Protein AF-A0A8S2SAU5-F1 (afdb_monomer)

Nearest PDB structures (foldseek):
  3iln-assembly2_B  TM=9.862E-01  e=1.059E-04  Rhodothermus marinus
  6xqf-assembly1_A  TM=9.283E-01  e=4.428E-03  uncultured bacterium

InterPro domains:
  IPR000757 Beta-glucanase-like, N-terminal domain [PS51762] (1-88)
  IPR008263 Glycoside hydrolase, family 16, active site [PS01034] (59-70)
  IPR013320 Concanavalin A-like lectin/glucanase domain superfamily [SSF49899] (5-84)
  IPR050546 Glycosyl Hydrolase Family 16 [PTHR10963] (8-80)

Sequence (88 aa):
EDYGGQRFTSARLKSKHAWTYGRLQTKAKLPSGRGLWPAIWMLPQAQSYGNAYWPDNGEIDLMEQVGFDPNRIVSSVHTAAFNHMKNS

Radius of gyration: 15.25 Å; Cα contacts (8 Å, |Δi|>4): 114; chains: 1; bounding box: 33×37×35 Å

Foldseek 3Di:
DDDPNDPDDDDDDDDPDDDDDDDDDDDDDDDADAPDKDWDKDADPDPPADDDRPPARKMWTPWIDHNVGRPDTDTDIGHPVDDDVVPD

Organism: NCBI:txid392030

pLDDT: mean 94.19, std 7.88, range [55.03, 98.62]

Mean predicted aligned error: 3.97 Å

Secondary structure (DSSP, 8-state):
--BTTBS--------S---SS-------PPP-STT---EEEE--SS--SSSSSTTTT-EEEEEE--TTSTT--EEEEE-SSSSTTTT-

Solvent-accessible surface area (backbone atoms only — not comparable to full-atom values): 5983 Å² total; per-residue (Å²): 113,81,60,94,86,31,94,67,80,86,86,84,89,77,76,97,71,84,76,87,79,85,86,88,86,85,88,84,84,82,86,86,44,72,85,43,68,62,73,45,68,48,70,57,94,62,72,86,35,83,94,42,58,71,43,43,44,30,37,40,36,74,36,33,37,45,25,85,48,79,89,48,78,45,68,51,68,33,28,66,90,44,51,82,73,70,95,104

Structure (mmCIF, N/CA/C/O backbone):
data_AF-A0A8S2SAU5-F1
#
_entry.id   AF-A0A8S2SAU5-F1
#
loop_
_atom_site.group_PDB
_atom_site.id
_atom_site.type_symbol
_atom_site.label_atom_id
_atom_site.label_alt_id
_atom_site.label_comp_id
_atom_site.label_asym_id
_atom_site.label_entity_id
_atom_site.label_seq_id
_atom_site.pdbx_PDB_ins_code
_atom_site.Cartn_x
_atom_site.Cartn_y
_atom_site.Cartn_z
_atom_site.occupancy
_atom_site.B_iso_or_equiv
_atom_site.auth_seq_id
_atom_site.auth_comp_id
_atom_site.auth_asym_id
_atom_site.auth_atom_id
_atom_site.pdbx_PDB_model_num
ATOM 1 N N . GLU A 1 1 ? -7.969 17.047 16.308 1.00 62.22 1 GLU A N 1
ATOM 2 C CA . GLU A 1 1 ? -6.751 17.879 16.334 1.00 62.22 1 GLU A CA 1
ATOM 3 C C . GLU A 1 1 ? -6.625 18.523 14.963 1.00 62.22 1 GLU A C 1
ATOM 5 O O . GLU A 1 1 ? -6.919 17.837 13.992 1.00 62.22 1 GLU A O 1
ATOM 10 N N . ASP A 1 2 ? -6.308 19.815 14.880 1.00 73.38 2 ASP A N 1
ATOM 11 C CA . ASP A 1 2 ? -6.049 20.488 13.600 1.00 73.38 2 ASP A CA 1
ATOM 12 C C . ASP A 1 2 ? -4.567 20.308 13.259 1.00 73.38 2 ASP A C 1
ATOM 14 O O . ASP A 1 2 ? -3.694 20.686 14.042 1.00 73.38 2 ASP A O 1
ATOM 18 N N . TYR A 1 3 ? -4.288 19.685 12.116 1.00 79.75 3 TYR A N 1
ATOM 19 C CA . TYR A 1 3 ? -2.944 19.572 11.567 1.00 79.75 3 TYR A CA 1
ATOM 20 C C . TYR A 1 3 ? -2.957 20.076 10.126 1.00 79.75 3 TYR A C 1
ATOM 22 O O . TYR A 1 3 ? -3.510 19.430 9.235 1.00 79.75 3 TYR A O 1
ATOM 30 N N . GLY A 1 4 ? -2.361 21.247 9.895 1.00 84.81 4 GLY A N 1
ATOM 31 C CA . GLY A 1 4 ? -2.270 21.846 8.561 1.00 84.81 4 GLY A CA 1
ATOM 32 C C . GLY A 1 4 ? -3.622 22.220 7.940 1.00 84.81 4 GLY A C 1
ATOM 33 O O . GLY A 1 4 ? -3.749 22.162 6.719 1.00 84.81 4 GLY A O 1
ATOM 34 N N . GLY A 1 5 ? -4.637 22.555 8.747 1.00 91.62 5 GLY A N 1
ATOM 35 C CA . GLY A 1 5 ? -5.979 22.913 8.278 1.00 91.62 5 GLY A CA 1
ATOM 36 C C . GLY A 1 5 ? -6.859 21.712 7.924 1.00 91.62 5 GLY A C 1
ATOM 37 O O . GLY A 1 5 ? -7.948 21.885 7.373 1.00 91.62 5 GLY A O 1
ATOM 38 N N . GLN A 1 6 ? -6.406 20.487 8.212 1.00 92.25 6 GLN A N 1
ATOM 39 C CA . GLN A 1 6 ? -7.166 19.277 7.924 1.00 92.25 6 GLN A CA 1
ATOM 40 C C . GLN A 1 6 ? -8.133 18.934 9.054 1.00 92.25 6 GLN A C 1
ATOM 42 O O . GLN A 1 6 ? -7.792 18.943 10.235 1.00 92.25 6 GLN A O 1
ATOM 47 N N . ARG A 1 7 ? -9.353 18.541 8.670 1.00 93.25 7 ARG A N 1
ATOM 48 C CA . ARG A 1 7 ? -10.412 18.130 9.611 1.00 93.25 7 ARG A CA 1
ATOM 49 C C . ARG A 1 7 ? -10.168 16.760 10.250 1.00 93.25 7 ARG A C 1
ATOM 51 O O . ARG A 1 7 ? -10.855 16.411 11.208 1.00 93.25 7 ARG A O 1
ATOM 58 N N . PHE A 1 8 ? -9.230 15.988 9.705 1.00 92.44 8 PHE A N 1
ATOM 59 C CA . PHE A 1 8 ? -8.886 14.645 10.153 1.00 92.44 8 PHE A CA 1
ATOM 60 C C . PHE A 1 8 ? -7.371 14.482 10.202 1.00 92.44 8 PHE A C 1
ATOM 62 O O . PHE A 1 8 ? -6.656 14.963 9.324 1.00 92.44 8 PHE A O 1
ATOM 69 N N . THR A 1 9 ? -6.901 13.744 11.202 1.00 95.19 9 THR A N 1
ATOM 70 C CA . THR A 1 9 ? -5.510 13.313 11.332 1.00 95.19 9 THR A CA 1
ATOM 71 C C . THR A 1 9 ? -5.451 11.788 11.349 1.00 95.19 9 THR A C 1
ATOM 73 O O . THR A 1 9 ? -6.418 11.114 11.706 1.00 95.19 9 THR A O 1
ATOM 76 N N . SER A 1 10 ? -4.331 11.225 10.897 1.00 95.81 10 SER A N 1
ATOM 77 C CA . SER A 1 10 ? -4.082 9.781 10.876 1.00 95.81 10 SER A CA 1
ATOM 78 C C . SER A 1 10 ? -2.574 9.519 10.860 1.00 95.81 10 SER A C 1
ATOM 80 O O . SER A 1 10 ? -1.774 10.455 10.869 1.00 95.81 10 SER A O 1
ATOM 82 N N . ALA A 1 11 ? -2.178 8.250 10.815 1.00 96.06 11 ALA A N 1
ATOM 83 C CA . ALA A 1 11 ? -0.791 7.835 10.677 1.00 96.06 11 ALA A CA 1
ATOM 84 C C . ALA A 1 11 ? -0.596 6.972 9.424 1.00 96.06 11 ALA A C 1
ATOM 86 O O . ALA A 1 11 ? -1.412 6.108 9.109 1.00 96.06 11 ALA A O 1
ATOM 87 N N . ARG A 1 12 ? 0.540 7.167 8.747 1.00 97.62 12 ARG A N 1
ATOM 88 C CA . ARG A 1 12 ? 1.043 6.284 7.689 1.00 97.62 12 ARG A CA 1
ATOM 89 C C . ARG A 1 12 ? 2.459 5.861 8.052 1.00 97.62 12 ARG A C 1
ATOM 91 O O . ARG A 1 12 ? 3.391 6.655 7.968 1.00 97.62 12 ARG A O 1
ATOM 98 N N . LEU A 1 13 ? 2.609 4.614 8.485 1.00 97.88 13 LEU A N 1
ATOM 99 C CA . LEU A 1 13 ? 3.906 4.056 8.859 1.00 97.88 13 LEU A CA 1
ATOM 100 C C . LEU A 1 13 ? 4.591 3.448 7.632 1.00 97.88 13 LEU A C 1
ATOM 102 O O . LEU A 1 13 ? 3.953 2.758 6.840 1.00 97.88 13 LEU A O 1
ATOM 106 N N . LYS A 1 14 ? 5.898 3.687 7.495 1.00 97.44 14 LYS A N 1
ATOM 107 C CA . LYS A 1 14 ? 6.745 3.098 6.450 1.00 97.44 14 LYS A CA 1
ATOM 108 C C . LYS A 1 14 ? 7.886 2.323 7.104 1.00 97.44 14 LYS A C 1
ATOM 110 O O . LYS A 1 14 ? 8.529 2.831 8.024 1.00 97.44 14 LYS A O 1
ATOM 115 N N . SER A 1 15 ? 8.144 1.101 6.640 1.00 96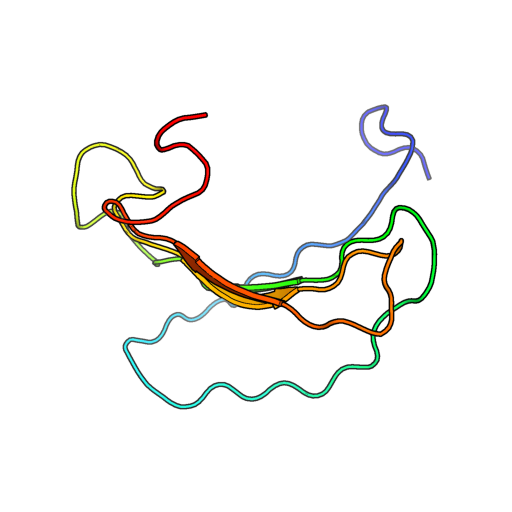.88 15 SER A N 1
ATOM 116 C CA . SER A 1 15 ? 9.305 0.327 7.082 1.00 96.88 15 SER A CA 1
ATOM 117 C C . SER A 1 15 ? 10.608 1.024 6.675 1.00 96.88 15 SER A C 1
ATOM 119 O O . SER A 1 15 ? 10.694 1.660 5.626 1.00 96.88 15 SER A O 1
ATOM 121 N N . LYS A 1 16 ? 11.653 0.883 7.499 1.00 96.56 16 LYS A N 1
ATOM 122 C CA . LYS A 1 16 ? 13.008 1.354 7.154 1.00 96.56 16 LYS A CA 1
ATOM 123 C C . LYS A 1 16 ? 13.729 0.432 6.169 1.00 96.56 16 LYS A C 1
ATOM 125 O O . LYS A 1 16 ? 14.700 0.841 5.546 1.00 96.56 16 LYS A O 1
ATOM 130 N N . HIS A 1 17 ? 13.259 -0.806 6.060 1.00 95.12 17 HIS A N 1
ATOM 131 C CA . HIS A 1 17 ? 13.828 -1.833 5.202 1.00 95.12 17 HIS A CA 1
ATOM 132 C C . HIS A 1 17 ? 12.881 -2.146 4.048 1.00 95.12 17 HIS A C 1
ATOM 134 O O . HIS A 1 17 ? 11.660 -2.001 4.174 1.00 95.12 17 HIS A O 1
ATOM 140 N N . ALA A 1 18 ? 13.481 -2.585 2.950 1.00 96.62 18 ALA A N 1
ATOM 141 C CA . ALA A 1 18 ? 12.809 -3.126 1.787 1.00 96.62 18 ALA A CA 1
ATOM 142 C C . ALA A 1 18 ? 13.357 -4.527 1.519 1.00 96.62 18 ALA A C 1
ATOM 144 O O . ALA A 1 18 ? 14.491 -4.846 1.887 1.00 96.62 18 ALA A O 1
ATOM 145 N N . TRP A 1 19 ? 12.539 -5.351 0.882 1.00 96.19 19 TRP A N 1
ATOM 146 C CA . TRP A 1 19 ? 12.865 -6.733 0.572 1.00 96.19 19 TRP A CA 1
ATOM 147 C C . TRP A 1 19 ? 12.448 -7.024 -0.862 1.00 96.19 19 TRP A C 1
ATOM 149 O O . TRP A 1 19 ? 11.407 -6.547 -1.314 1.00 96.19 19 TRP A O 1
ATOM 159 N N . THR A 1 20 ? 13.244 -7.834 -1.552 1.00 97.50 20 THR A N 1
ATOM 160 C CA . THR A 1 20 ? 12.837 -8.450 -2.812 1.00 97.50 20 THR A CA 1
ATOM 161 C C . THR A 1 20 ? 12.449 -9.885 -2.504 1.00 97.50 20 THR A C 1
ATOM 163 O O . THR A 1 20 ? 13.277 -10.661 -2.025 1.00 97.50 20 THR A O 1
ATOM 166 N N . TYR A 1 21 ? 11.185 -10.212 -2.779 1.00 97.50 21 TYR A N 1
ATOM 167 C CA . TYR A 1 21 ? 10.547 -11.469 -2.381 1.00 97.50 21 TYR A CA 1
ATOM 168 C C . TYR A 1 21 ? 10.459 -11.651 -0.855 1.00 97.50 21 TYR A C 1
ATOM 170 O O . TYR A 1 21 ? 10.828 -10.781 -0.067 1.00 97.50 21 TYR A O 1
ATOM 178 N N . GLY A 1 22 ? 9.927 -12.801 -0.439 1.00 96.06 22 GLY A N 1
ATOM 179 C CA . GLY A 1 22 ? 9.807 -13.192 0.962 1.00 96.06 22 GLY A CA 1
ATOM 180 C C . GLY A 1 22 ? 8.364 -13.410 1.406 1.00 96.06 22 GLY A C 1
ATOM 181 O O . GLY A 1 22 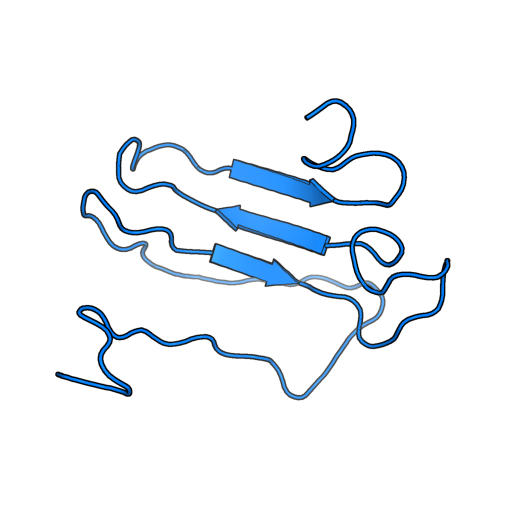? 7.426 -13.383 0.610 1.00 96.06 22 GLY A O 1
ATOM 182 N N . ARG A 1 23 ? 8.198 -13.652 2.709 1.00 97.06 23 ARG A N 1
ATOM 183 C CA . ARG A 1 23 ? 6.901 -13.846 3.360 1.00 97.06 23 ARG A CA 1
ATOM 184 C C . ARG A 1 23 ? 6.678 -12.730 4.370 1.00 97.06 23 ARG A C 1
ATOM 186 O O . ARG A 1 23 ? 7.304 -12.723 5.427 1.00 97.06 23 ARG A O 1
ATOM 193 N N . LEU A 1 24 ? 5.759 -11.821 4.060 1.00 95.44 24 LEU A N 1
ATOM 194 C CA . LEU A 1 24 ? 5.289 -10.811 5.002 1.00 95.44 24 LEU A CA 1
ATOM 195 C C . LEU A 1 24 ? 4.074 -11.357 5.760 1.00 95.44 24 LEU A C 1
ATOM 197 O O . LEU A 1 24 ? 3.162 -11.921 5.157 1.00 95.44 24 LEU A O 1
ATOM 201 N N . GLN A 1 25 ? 4.046 -11.188 7.079 1.00 97.25 25 GLN A N 1
ATOM 202 C CA . GLN A 1 25 ? 2.870 -11.486 7.890 1.00 97.25 25 GLN A CA 1
ATOM 203 C C . GLN A 1 25 ? 2.562 -10.309 8.800 1.00 97.25 25 GLN A C 1
ATOM 205 O O . GLN A 1 25 ? 3.455 -9.724 9.407 1.00 97.25 25 GLN A O 1
ATOM 210 N N . THR A 1 26 ? 1.279 -9.997 8.913 1.00 95.69 26 THR A N 1
ATOM 211 C CA . THR A 1 26 ? 0.764 -8.977 9.816 1.00 95.69 26 THR A CA 1
ATOM 212 C C . THR A 1 26 ? -0.438 -9.541 10.559 1.00 95.69 26 THR A C 1
ATOM 214 O O . THR A 1 26 ? -1.208 -10.327 10.004 1.00 95.69 26 THR A O 1
ATOM 217 N N . LYS A 1 27 ? -0.599 -9.157 11.823 1.00 97.81 27 LYS A N 1
ATOM 218 C CA . LYS A 1 27 ? -1.773 -9.486 12.630 1.00 97.81 27 LYS A CA 1
ATOM 219 C C . LYS A 1 27 ? -2.326 -8.180 13.174 1.00 97.81 27 LYS A C 1
ATOM 221 O O . LYS A 1 27 ? -1.702 -7.556 14.025 1.00 97.81 27 LYS A O 1
ATOM 226 N N . ALA A 1 28 ? -3.485 -7.776 12.673 1.00 96.19 28 ALA A N 1
ATOM 227 C CA . ALA A 1 28 ? -4.120 -6.514 13.022 1.00 96.19 28 ALA A CA 1
ATOM 228 C C . ALA A 1 28 ? -5.622 -6.711 13.255 1.00 96.19 28 ALA A C 1
ATOM 230 O O . ALA A 1 28 ? -6.237 -7.601 12.668 1.00 96.19 28 ALA A O 1
ATOM 231 N N . LYS A 1 29 ? -6.208 -5.861 14.103 1.00 96.62 29 LYS A N 1
ATOM 232 C CA . LYS A 1 29 ? -7.660 -5.681 14.201 1.00 96.62 29 LYS A CA 1
ATOM 233 C C . LYS A 1 29 ? -8.018 -4.413 13.437 1.00 96.62 29 LYS A C 1
ATOM 235 O O . LYS A 1 29 ? -7.452 -3.359 13.718 1.00 96.62 29 LYS A O 1
ATOM 240 N N . LEU A 1 30 ? -8.933 -4.525 12.482 1.00 96.56 30 LEU A N 1
ATOM 241 C CA . LEU A 1 30 ? -9.301 -3.398 11.634 1.00 96.56 30 LEU A CA 1
ATOM 242 C C . LEU A 1 30 ? 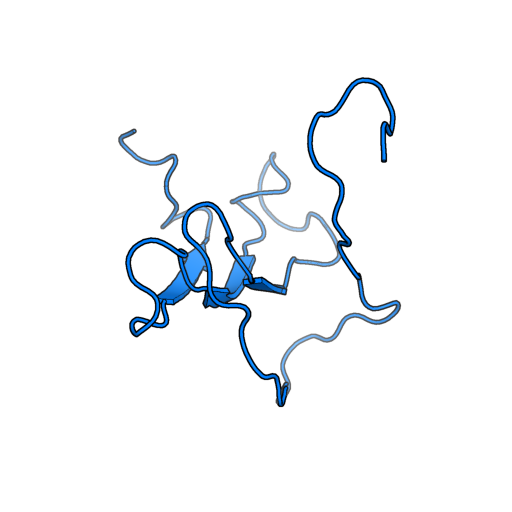-10.248 -2.450 12.369 1.00 96.56 30 LEU A C 1
ATOM 244 O O . LEU A 1 30 ? -11.093 -2.907 13.148 1.00 96.56 30 LEU A O 1
ATOM 248 N N . PRO A 1 31 ? -10.100 -1.134 12.163 1.00 95.56 31 PRO A N 1
ATOM 249 C CA . PRO A 1 31 ? -11.032 -0.174 12.714 1.00 95.56 31 PRO A CA 1
ATOM 250 C C . PRO A 1 31 ? -12.394 -0.278 12.014 1.00 95.56 31 PRO A C 1
ATOM 252 O O . PRO A 1 31 ? -12.491 -0.575 10.823 1.00 95.56 31 PRO A O 1
ATOM 255 N N . SER A 1 32 ? -13.456 0.012 12.761 1.00 93.75 32 SER A N 1
ATOM 256 C CA . SER A 1 32 ? -14.826 0.082 12.254 1.00 93.75 32 SER A CA 1
ATOM 257 C C . SER A 1 32 ? -15.297 1.531 12.213 1.00 93.75 32 SER A C 1
ATOM 259 O O . SER A 1 32 ? -15.149 2.254 13.197 1.00 93.75 32 SER A O 1
ATOM 261 N N . GLY A 1 33 ? -15.908 1.942 11.108 1.00 95.12 33 GLY A N 1
ATOM 262 C CA . GLY A 1 33 ? -16.491 3.273 10.972 1.00 95.12 33 GLY A CA 1
ATOM 263 C C . GLY A 1 33 ? -16.549 3.708 9.518 1.00 95.12 33 GLY A C 1
ATOM 264 O O . GLY A 1 33 ? -15.570 3.582 8.782 1.00 95.12 33 GLY A O 1
ATOM 265 N N . ARG A 1 34 ? -17.698 4.237 9.094 1.00 95.62 34 ARG A N 1
ATOM 266 C CA . ARG A 1 34 ? -17.852 4.768 7.739 1.00 95.62 34 ARG A CA 1
ATOM 267 C C . ARG A 1 34 ? -16.898 5.949 7.537 1.00 95.62 34 ARG A C 1
ATOM 269 O O . ARG A 1 34 ? -16.832 6.837 8.379 1.00 95.62 34 ARG A O 1
ATOM 276 N N . GLY A 1 35 ? -16.181 5.949 6.413 1.00 94.56 35 GLY A N 1
ATOM 277 C CA . GLY A 1 35 ? -15.154 6.948 6.091 1.00 94.56 35 GLY A CA 1
ATOM 278 C C . GLY A 1 35 ? -13.726 6.525 6.448 1.00 94.56 35 GLY A C 1
ATOM 279 O O . GLY A 1 35 ? -12.786 7.176 6.007 1.00 94.56 35 GLY A O 1
ATOM 280 N N . LEU A 1 36 ? -13.545 5.426 7.189 1.00 96.88 36 LEU A N 1
ATOM 281 C CA . LEU A 1 36 ? -12.224 4.843 7.423 1.00 96.88 36 LEU A CA 1
ATOM 282 C C . LEU A 1 36 ? -11.802 3.972 6.237 1.00 96.88 36 LEU A C 1
ATOM 284 O O . LEU A 1 36 ? -12.631 3.283 5.644 1.00 96.88 36 LEU A O 1
ATOM 288 N N . TRP A 1 37 ? -10.508 3.977 5.932 1.00 98.06 37 TRP A N 1
ATOM 289 C CA . TRP A 1 37 ? -9.900 3.126 4.910 1.00 98.06 37 TRP A CA 1
ATOM 290 C C . TRP A 1 37 ? -8.531 2.639 5.407 1.00 98.06 37 TRP A C 1
ATOM 292 O O . TRP A 1 37 ? -7.498 3.220 5.071 1.00 98.06 37 TRP A O 1
ATOM 302 N N . PRO A 1 38 ? -8.493 1.643 6.313 1.00 98.00 38 PRO A N 1
ATOM 303 C CA . PRO A 1 38 ? -7.240 1.015 6.712 1.00 98.00 38 PRO A CA 1
ATOM 304 C C . PRO A 1 38 ? -6.626 0.243 5.535 1.00 98.00 38 PRO A C 1
ATOM 306 O O . PRO A 1 38 ? -7.333 -0.462 4.816 1.00 98.00 38 PRO A O 1
ATOM 309 N N . ALA A 1 39 ? -5.304 0.336 5.393 1.00 98.38 39 ALA A N 1
ATOM 310 C CA . ALA A 1 39 ? -4.551 -0.386 4.374 1.00 98.38 39 ALA A CA 1
ATOM 311 C C . ALA A 1 39 ? -3.239 -0.941 4.942 1.00 98.38 39 ALA A C 1
ATOM 313 O O . ALA A 1 39 ? -2.551 -0.282 5.729 1.00 98.38 39 ALA A O 1
ATOM 314 N N . ILE A 1 40 ? -2.876 -2.148 4.514 1.00 98.50 40 ILE A N 1
ATOM 315 C CA . ILE A 1 40 ? -1.552 -2.747 4.678 1.00 98.50 40 ILE A CA 1
ATOM 316 C C . ILE A 1 40 ? -1.075 -3.120 3.284 1.00 98.50 40 ILE A C 1
ATOM 318 O O . ILE A 1 40 ? -1.649 -3.985 2.629 1.00 98.50 40 ILE A O 1
ATOM 322 N N . TRP A 1 41 ? -0.023 -2.448 2.843 1.00 98.44 41 TRP A N 1
ATOM 323 C CA . TRP A 1 41 ? 0.376 -2.434 1.446 1.00 98.44 41 TRP A CA 1
ATOM 324 C C . TRP A 1 41 ? 1.876 -2.199 1.316 1.00 98.44 41 TRP A C 1
ATOM 326 O O . TRP A 1 41 ? 2.571 -1.897 2.294 1.00 98.44 41 TRP A O 1
ATOM 336 N N . MET A 1 42 ? 2.385 -2.374 0.104 1.00 98.50 42 MET A N 1
ATOM 337 C CA . MET A 1 42 ? 3.799 -2.266 -0.220 1.00 98.50 42 MET A CA 1
ATOM 338 C C . MET A 1 42 ? 3.996 -1.445 -1.490 1.00 98.50 42 MET A C 1
ATOM 340 O O . MET A 1 42 ? 3.254 -1.589 -2.458 1.00 98.50 42 MET A O 1
ATOM 344 N N . LEU A 1 43 ? 5.060 -0.643 -1.487 1.00 98.19 43 LEU A N 1
ATOM 345 C CA . LEU A 1 43 ? 5.546 0.109 -2.638 1.00 98.19 43 LEU A CA 1
ATOM 346 C C . LEU A 1 43 ? 6.997 -0.275 -2.961 1.00 98.19 43 LEU A C 1
ATOM 348 O O . LEU A 1 43 ? 7.748 -0.636 -2.047 1.00 98.19 43 LEU A O 1
ATOM 352 N N . PRO A 1 44 ? 7.421 -0.144 -4.228 1.00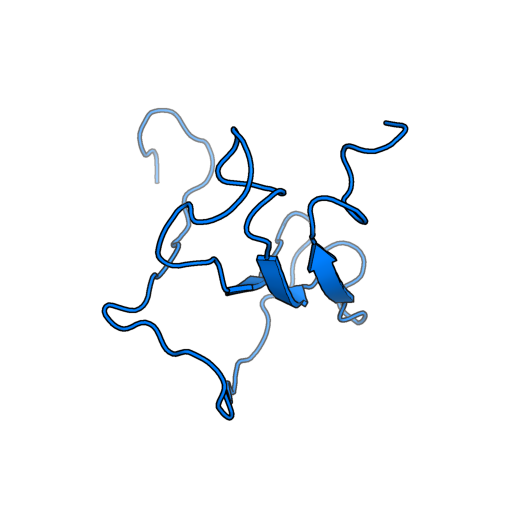 97.62 44 PRO A N 1
ATOM 353 C CA . PRO A 1 44 ? 8.793 -0.388 -4.653 1.00 97.62 44 PRO A CA 1
ATOM 354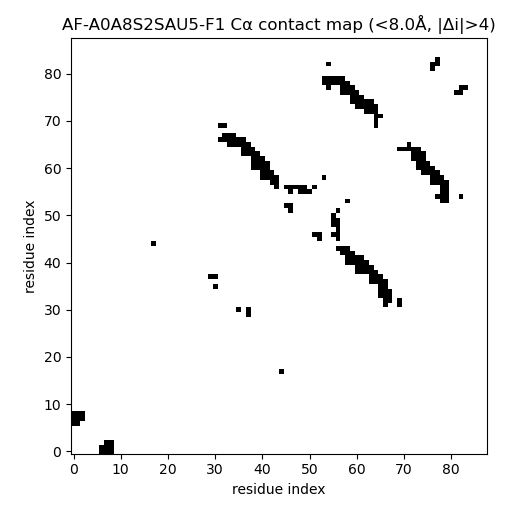 C C . PRO A 1 44 ? 9.747 0.622 -4.010 1.00 97.62 44 PRO A C 1
ATOM 356 O O . PRO A 1 44 ? 9.416 1.791 -3.810 1.00 97.62 44 PRO A O 1
ATOM 359 N N . GLN A 1 45 ? 10.970 0.202 -3.695 1.00 96.88 45 GLN A N 1
ATOM 360 C CA . GLN A 1 45 ? 11.947 1.107 -3.082 1.00 96.88 45 GLN A CA 1
ATOM 361 C C . GLN A 1 45 ? 12.435 2.196 -4.050 1.00 96.88 45 GLN A C 1
ATOM 363 O O . GLN A 1 45 ? 12.710 3.314 -3.616 1.00 96.88 45 GLN A O 1
ATOM 368 N N . ALA A 1 46 ? 12.545 1.872 -5.338 1.00 96.19 46 ALA A N 1
ATOM 369 C CA . ALA A 1 46 ? 13.089 2.745 -6.369 1.00 96.19 46 ALA A CA 1
ATOM 370 C C . ALA A 1 46 ? 12.231 2.702 -7.638 1.00 96.19 46 ALA A C 1
ATOM 372 O O . ALA A 1 46 ? 11.477 1.755 -7.859 1.00 96.19 46 ALA A O 1
ATOM 373 N N . GLN A 1 47 ? 12.380 3.729 -8.474 1.00 97.12 47 GLN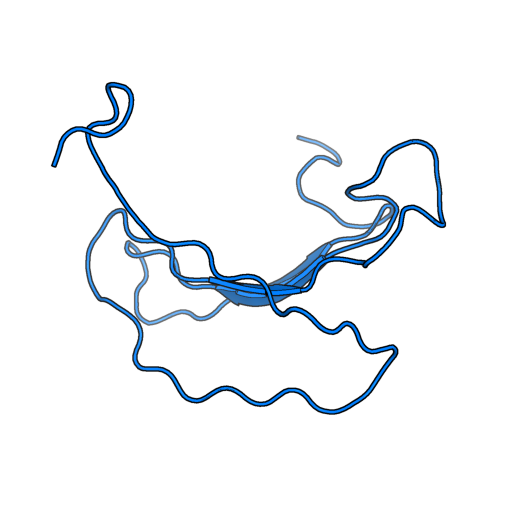 A N 1
ATOM 374 C CA . GLN A 1 47 ? 11.881 3.730 -9.844 1.00 97.12 47 GLN A CA 1
ATOM 375 C C . GLN A 1 47 ? 12.908 3.024 -10.737 1.00 97.12 47 GLN A C 1
ATOM 377 O O . GLN A 1 47 ? 13.959 3.579 -11.046 1.00 97.12 47 GLN A O 1
ATOM 382 N N . SER A 1 48 ? 12.626 1.783 -11.109 1.00 97.25 48 SER A N 1
ATOM 383 C CA . SER A 1 48 ? 13.445 0.950 -11.998 1.00 97.25 48 SER A CA 1
ATOM 384 C C . SER A 1 48 ? 12.816 0.752 -13.379 1.00 97.25 48 SER A C 1
ATOM 386 O O . SER A 1 48 ? 13.509 0.352 -14.311 1.00 97.25 48 SER A O 1
ATOM 388 N N . TYR A 1 49 ? 11.522 1.041 -13.519 1.00 97.12 49 TYR A N 1
ATOM 389 C CA . TYR A 1 49 ? 10.737 0.856 -14.731 1.00 97.12 49 TYR A CA 1
ATOM 390 C C . TYR A 1 49 ? 9.983 2.135 -15.090 1.00 97.12 49 TYR A C 1
ATOM 392 O O . TYR A 1 49 ? 9.475 2.831 -14.208 1.00 97.12 49 TYR A O 1
ATOM 400 N N . GLY A 1 50 ? 9.882 2.389 -16.397 1.00 95.56 50 GLY A N 1
ATOM 401 C CA . GLY A 1 50 ? 9.069 3.464 -16.956 1.00 95.56 50 GLY A CA 1
ATOM 402 C C . GLY A 1 50 ? 9.503 4.875 -16.551 1.00 95.56 50 GLY A C 1
ATOM 403 O O . GLY A 1 50 ? 10.601 5.105 -16.038 1.00 95.56 50 GLY A O 1
ATOM 404 N N . ASN A 1 51 ? 8.620 5.834 -16.819 1.00 95.38 51 ASN A N 1
ATOM 405 C CA . ASN A 1 51 ? 8.879 7.259 -16.601 1.00 95.38 51 ASN A CA 1
ATOM 406 C C . ASN A 1 51 ? 8.158 7.800 -15.362 1.00 95.38 51 ASN A C 1
ATOM 408 O O . ASN A 1 51 ? 8.508 8.879 -14.885 1.00 95.38 51 ASN A O 1
ATOM 412 N N . ALA A 1 52 ? 7.189 7.061 -14.818 1.00 94.94 52 ALA A N 1
ATOM 413 C CA . ALA A 1 52 ? 6.504 7.396 -13.579 1.00 94.94 52 ALA A CA 1
ATOM 414 C C . ALA A 1 52 ? 6.912 6.430 -12.459 1.00 94.94 52 ALA A C 1
ATOM 416 O O . ALA A 1 52 ? 7.226 5.270 -12.702 1.00 94.94 52 ALA A O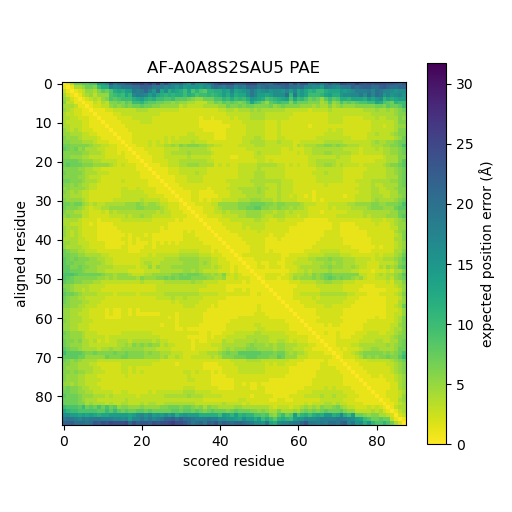 1
ATOM 417 N N . TYR A 1 53 ? 6.878 6.877 -11.203 1.00 97.00 53 TYR A N 1
ATOM 418 C CA . TYR A 1 53 ? 7.116 5.973 -10.074 1.00 97.00 53 TYR A CA 1
ATOM 419 C C . TYR A 1 53 ? 5.977 4.948 -9.940 1.00 97.00 53 TYR A C 1
ATOM 421 O O . TYR A 1 53 ? 6.207 3.741 -9.994 1.00 97.00 53 TYR A O 1
ATOM 429 N N . TRP A 1 54 ? 4.737 5.424 -9.846 1.00 96.88 54 TRP A N 1
ATOM 430 C CA . TRP A 1 54 ? 3.531 4.599 -9.847 1.00 96.88 54 TRP A CA 1
ATOM 431 C C . TRP A 1 54 ? 2.703 4.922 -11.099 1.00 96.88 54 TRP A C 1
ATOM 433 O O . TRP A 1 54 ? 2.628 6.098 -11.464 1.00 96.88 54 TRP A O 1
ATOM 443 N N . PRO A 1 55 ? 2.085 3.932 -11.766 1.00 95.81 55 PRO A N 1
ATOM 444 C CA . PRO A 1 55 ? 2.019 2.513 -11.414 1.00 95.81 55 PRO A CA 1
ATOM 445 C C . PRO A 1 55 ? 3.150 1.679 -12.034 1.00 95.81 55 PRO A C 1
ATOM 447 O O . PRO A 1 55 ? 3.151 0.457 -11.877 1.00 95.81 55 PRO A O 1
ATOM 450 N N . ASP A 1 56 ? 4.110 2.305 -12.728 1.00 97.56 56 ASP A N 1
ATOM 451 C CA . ASP A 1 56 ? 5.120 1.595 -13.528 1.00 97.56 56 ASP A CA 1
ATOM 452 C C . ASP A 1 56 ? 5.955 0.608 -12.703 1.00 97.56 56 ASP A C 1
ATOM 454 O O . ASP A 1 56 ? 6.312 -0.462 -13.192 1.00 97.56 56 ASP A O 1
ATOM 458 N N . ASN A 1 57 ? 6.214 0.936 -11.435 1.00 98.12 57 ASN A N 1
ATOM 459 C CA . ASN A 1 57 ? 7.030 0.127 -10.525 1.00 98.12 57 ASN A CA 1
ATOM 460 C C . ASN A 1 57 ? 6.194 -0.717 -9.551 1.00 98.12 57 ASN A C 1
ATOM 462 O O . ASN A 1 57 ? 6.737 -1.516 -8.789 1.00 98.12 57 ASN A O 1
ATOM 466 N N . GLY A 1 58 ? 4.874 -0.559 -9.621 1.00 98.12 58 GLY A N 1
ATOM 467 C CA . GLY A 1 58 ? 3.882 -1.375 -8.949 1.00 98.12 58 GLY A CA 1
ATOM 468 C C . GLY A 1 58 ? 3.507 -0.966 -7.525 1.00 98.12 58 GLY A C 1
ATOM 469 O O . GLY A 1 58 ? 4.050 -0.035 -6.936 1.00 98.12 58 GLY A O 1
ATOM 470 N N . GLU A 1 59 ? 2.529 -1.690 -6.998 1.00 98.62 59 GLU A N 1
ATOM 471 C CA . GLU A 1 59 ? 2.007 -1.631 -5.633 1.00 98.62 59 GLU A CA 1
ATOM 472 C C . GLU A 1 59 ? 1.337 -2.974 -5.330 1.00 98.62 59 GLU A C 1
ATOM 474 O O . GLU A 1 59 ? 0.734 -3.590 -6.214 1.00 98.62 59 GLU A O 1
ATOM 479 N N . ILE A 1 60 ? 1.491 -3.455 -4.098 1.00 98.50 60 ILE A N 1
ATOM 480 C CA . ILE A 1 60 ? 0.848 -4.684 -3.629 1.00 98.50 60 ILE A CA 1
ATOM 481 C C . ILE A 1 60 ? 0.034 -4.345 -2.389 1.00 98.50 60 ILE A C 1
ATOM 483 O O . ILE A 1 60 ? 0.603 -4.066 -1.329 1.00 98.50 60 ILE A O 1
ATOM 487 N N . ASP A 1 61 ? -1.279 -4.463 -2.510 1.00 98.31 61 ASP A N 1
ATOM 488 C CA . ASP A 1 61 ? -2.222 -4.285 -1.418 1.00 98.31 61 ASP A CA 1
ATOM 489 C C . ASP A 1 61 ? -2.481 -5.639 -0.776 1.00 98.31 61 ASP A C 1
ATOM 491 O O . ASP A 1 61 ? -3.242 -6.476 -1.275 1.00 98.31 61 ASP A O 1
ATOM 495 N N . LEU A 1 62 ? -1.807 -5.887 0.347 1.00 97.56 62 LEU A N 1
ATOM 496 C CA . LEU A 1 62 ? -2.009 -7.115 1.109 1.00 97.56 62 LEU A CA 1
ATOM 497 C C . LEU A 1 62 ? -3.399 -7.127 1.759 1.00 97.56 62 LEU A C 1
ATOM 499 O O . LEU A 1 62 ? -4.009 -8.186 1.894 1.00 97.56 62 LEU A O 1
ATOM 503 N N . MET A 1 63 ? -3.874 -5.962 2.200 1.00 98.00 63 MET A N 1
ATOM 504 C CA . MET A 1 63 ? -5.173 -5.803 2.835 1.00 98.00 63 MET A CA 1
ATOM 505 C C . MET A 1 63 ? -5.644 -4.359 2.711 1.00 98.00 63 MET A C 1
ATOM 507 O O . MET A 1 63 ? -4.999 -3.458 3.244 1.00 98.00 63 MET A O 1
ATOM 511 N N . GLU A 1 64 ? -6.806 -4.168 2.106 1.00 97.88 64 GLU A N 1
ATOM 512 C CA . GLU A 1 64 ? -7.606 -2.955 2.209 1.00 97.88 64 GLU A CA 1
ATOM 513 C C . GLU A 1 64 ? -9.020 -3.292 2.682 1.00 97.88 64 GLU A C 1
ATOM 515 O O . GLU A 1 64 ? -9.564 -4.360 2.392 1.00 97.88 64 GLU A O 1
ATOM 520 N N . GLN A 1 65 ? -9.639 -2.353 3.390 1.00 97.44 65 GLN A N 1
ATOM 521 C CA . GLN A 1 65 ? -11.053 -2.401 3.739 1.00 97.44 65 GLN A CA 1
ATOM 522 C C . GLN A 1 65 ? -11.611 -0.989 3.632 1.00 97.44 65 GLN A C 1
ATOM 524 O O . GLN A 1 65 ? -10.997 -0.041 4.121 1.00 97.44 65 GLN A O 1
ATOM 529 N N . VAL A 1 66 ? -12.807 -0.843 3.071 1.00 96.38 66 VAL A N 1
ATOM 530 C CA . VAL A 1 66 ? -13.503 0.443 3.074 1.00 96.38 66 VAL A CA 1
ATOM 531 C C . VAL A 1 66 ? -14.576 0.415 4.149 1.00 96.38 66 VAL A C 1
ATOM 533 O O . VAL A 1 66 ? -15.391 -0.498 4.211 1.00 96.38 66 VAL A O 1
ATOM 536 N N . GLY A 1 67 ? -14.615 1.429 5.008 1.00 94.88 67 GLY A N 1
ATOM 537 C CA . GLY A 1 67 ? -15.486 1.460 6.182 1.00 94.88 67 GLY A CA 1
ATOM 538 C C . GLY A 1 67 ? -16.993 1.427 5.898 1.00 94.88 67 GLY A C 1
ATOM 539 O O . GLY A 1 67 ? -17.769 1.286 6.840 1.00 94.88 67 GLY A O 1
ATOM 540 N N . PHE A 1 68 ? -17.426 1.569 4.636 1.00 94.94 68 PHE A N 1
ATOM 541 C CA . PHE A 1 68 ? -18.826 1.346 4.249 1.00 94.94 68 PHE A CA 1
ATOM 542 C C . PHE A 1 68 ? -19.169 -0.144 4.064 1.00 94.94 68 PHE A C 1
ATOM 544 O O . PHE A 1 68 ? -20.341 -0.491 4.180 1.00 94.94 68 PHE A O 1
ATOM 551 N N . ASP A 1 69 ? -18.174 -1.001 3.812 1.00 95.62 69 ASP A N 1
ATOM 552 C CA . ASP A 1 69 ? -18.296 -2.459 3.672 1.00 95.62 69 ASP A CA 1
ATOM 553 C C . ASP A 1 69 ? -17.265 -3.164 4.582 1.00 95.62 69 ASP A C 1
ATOM 555 O O . ASP A 1 69 ? -16.254 -3.703 4.123 1.00 95.62 69 ASP A O 1
ATOM 559 N N . PRO A 1 70 ? -17.464 -3.116 5.913 1.00 91.75 70 PRO A N 1
ATOM 560 C CA . PRO A 1 70 ? -16.447 -3.508 6.888 1.00 91.75 70 PRO A CA 1
ATOM 561 C C . PRO A 1 70 ? -16.165 -5.016 6.956 1.00 91.75 70 PRO A C 1
ATOM 563 O O . PRO A 1 70 ? -15.246 -5.425 7.657 1.00 91.75 70 PRO A O 1
ATOM 566 N N . ASN A 1 71 ? -16.943 -5.845 6.256 1.00 93.38 71 ASN A N 1
ATOM 567 C CA . ASN A 1 71 ? -16.778 -7.301 6.244 1.00 93.38 71 ASN A CA 1
ATOM 568 C C . ASN A 1 71 ? -16.074 -7.805 4.978 1.00 93.38 71 ASN A C 1
ATOM 570 O O . ASN A 1 71 ? -15.954 -9.015 4.779 1.00 93.38 71 ASN A O 1
ATOM 574 N N . ARG A 1 72 ? -15.606 -6.890 4.125 1.00 96.62 72 ARG A N 1
ATOM 575 C CA . ARG A 1 72 ? -14.925 -7.212 2.880 1.00 96.62 72 ARG A CA 1
ATOM 576 C C . ARG A 1 72 ? -13.484 -6.733 2.915 1.00 96.62 72 ARG A C 1
ATOM 578 O O . ARG A 1 72 ? -13.210 -5.540 2.991 1.00 96.62 72 ARG A O 1
ATOM 585 N N . ILE A 1 73 ? -12.576 -7.693 2.785 1.00 97.31 73 ILE A N 1
ATOM 586 C CA . ILE A 1 73 ? -11.163 -7.430 2.534 1.00 97.31 73 ILE A CA 1
ATOM 587 C C . ILE A 1 73 ? -10.928 -7.428 1.028 1.00 97.31 73 ILE A C 1
ATOM 589 O O . ILE A 1 73 ? -11.398 -8.319 0.317 1.00 97.31 73 ILE A O 1
ATOM 593 N N . VAL A 1 74 ? -10.192 -6.433 0.553 1.00 97.81 74 VAL A N 1
ATOM 594 C CA . VAL A 1 74 ? -9.706 -6.339 -0.821 1.00 97.81 74 VAL A CA 1
ATOM 595 C C . VAL A 1 74 ? -8.195 -6.545 -0.808 1.00 97.81 74 VAL A C 1
ATOM 597 O O . VAL A 1 74 ? -7.496 -6.041 0.069 1.00 97.81 74 VAL A O 1
ATOM 600 N N . SER A 1 75 ? -7.707 -7.337 -1.757 1.00 97.31 75 SER A N 1
ATOM 601 C CA . SER A 1 75 ? -6.285 -7.455 -2.061 1.00 97.31 75 SER A CA 1
ATOM 602 C C . SER A 1 75 ? -6.112 -7.256 -3.557 1.00 97.31 75 SER A C 1
ATOM 604 O O . SER A 1 75 ? -6.869 -7.818 -4.356 1.00 97.31 75 SER A O 1
ATOM 606 N N . SER A 1 76 ? -5.139 -6.434 -3.919 1.00 97.75 76 SER A N 1
ATOM 607 C CA . SER A 1 76 ? -4.894 -5.982 -5.282 1.00 97.75 76 SER A CA 1
ATOM 608 C C . SER A 1 76 ? -3.404 -5.899 -5.565 1.00 97.75 76 SER A C 1
ATOM 610 O O . SER A 1 76 ? -2.556 -5.852 -4.674 1.00 97.75 76 SER A O 1
ATOM 612 N N . VAL A 1 77 ? -3.088 -5.916 -6.855 1.00 98.06 77 VAL A N 1
ATOM 613 C CA . VAL A 1 77 ? -1.768 -5.562 -7.358 1.00 98.06 77 VAL A CA 1
ATOM 614 C C . VAL A 1 77 ? -1.981 -4.506 -8.423 1.00 98.06 77 VAL A C 1
ATOM 616 O O . VAL A 1 77 ? -2.731 -4.729 -9.376 1.00 98.06 77 VAL A O 1
ATOM 619 N N . HIS A 1 78 ? -1.298 -3.380 -8.276 1.00 98.06 78 HIS A N 1
ATOM 620 C CA . HIS A 1 78 ? -1.255 -2.348 -9.295 1.00 98.06 78 HIS A CA 1
ATOM 621 C C . HIS A 1 78 ? 0.076 -2.448 -10.031 1.00 98.06 78 HIS A C 1
ATOM 623 O O . HIS A 1 78 ? 1.133 -2.618 -9.432 1.00 98.06 78 HIS A O 1
ATOM 629 N N . THR A 1 79 ? 0.023 -2.371 -11.353 1.00 97.50 79 THR A N 1
ATOM 630 C CA . THR A 1 79 ? 1.179 -2.368 -12.254 1.00 97.50 79 THR A CA 1
ATOM 631 C C . THR A 1 79 ? 0.932 -1.369 -13.375 1.00 97.50 79 THR A C 1
ATOM 633 O O . THR A 1 79 ? -0.205 -0.934 -13.587 1.00 97.50 79 THR A O 1
ATOM 636 N N . ALA A 1 80 ? 1.957 -1.078 -14.180 1.00 95.94 80 ALA A N 1
ATOM 637 C CA . ALA A 1 80 ? 1.792 -0.338 -15.430 1.00 95.94 80 ALA A CA 1
ATOM 638 C C . ALA A 1 80 ? 0.631 -0.893 -16.272 1.00 95.94 80 ALA A C 1
ATOM 640 O O . ALA A 1 80 ? -0.131 -0.144 -16.876 1.00 95.94 80 ALA A O 1
ATOM 641 N N . ALA A 1 81 ? 0.488 -2.223 -16.317 1.00 95.12 81 ALA A N 1
ATOM 642 C CA . ALA A 1 81 ? -0.510 -2.916 -17.118 1.00 95.12 81 ALA A CA 1
ATOM 643 C C . ALA A 1 81 ? -1.923 -2.842 -16.518 1.00 95.12 81 ALA A C 1
ATOM 645 O O . ALA A 1 81 ? -2.867 -2.630 -17.278 1.00 95.12 81 ALA A O 1
ATOM 646 N N . PHE A 1 82 ? -2.044 -2.964 -15.196 1.00 95.81 82 PHE A N 1
ATOM 647 C CA . PHE A 1 82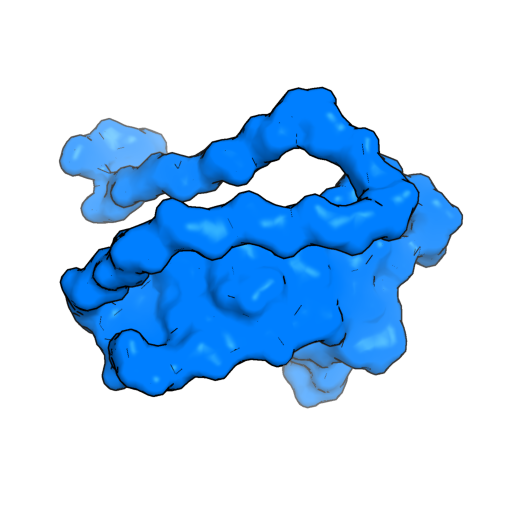 ? -3.304 -3.105 -14.464 1.00 95.81 82 PHE A CA 1
ATOM 648 C C . PHE A 1 82 ? -3.327 -2.144 -13.276 1.00 95.81 82 PHE A C 1
ATOM 650 O O . PHE A 1 82 ? -2.621 -2.358 -12.298 1.00 95.81 82 PHE A O 1
ATOM 657 N N . ASN A 1 83 ? -4.102 -1.068 -13.365 1.00 95.19 83 ASN A N 1
ATOM 658 C CA . ASN A 1 83 ? -4.269 -0.078 -12.301 1.00 95.19 83 ASN A CA 1
ATOM 659 C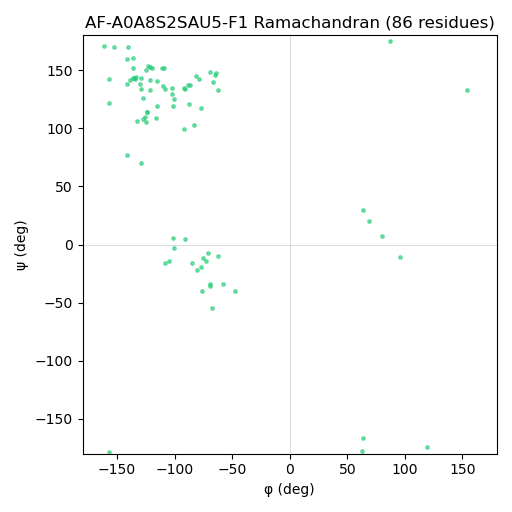 C . ASN A 1 83 ? -5.547 0.738 -12.556 1.00 95.19 83 ASN A C 1
ATOM 661 O O . ASN A 1 83 ? -6.140 0.638 -13.629 1.00 95.19 83 ASN A O 1
ATOM 665 N N . HIS A 1 84 ? -5.951 1.558 -11.586 1.00 89.31 84 HIS A N 1
ATOM 666 C CA . HIS A 1 84 ? -7.218 2.288 -11.642 1.00 89.31 84 HIS A CA 1
ATOM 667 C C . HIS A 1 84 ? -7.218 3.501 -12.588 1.00 89.31 84 HIS A C 1
ATOM 669 O O . HIS A 1 84 ? -8.288 4.036 -12.841 1.00 89.31 84 HIS A O 1
ATOM 675 N N . MET A 1 85 ? -6.060 3.943 -13.098 1.00 87.38 85 MET A N 1
ATOM 676 C CA . MET A 1 85 ? -5.994 5.059 -14.055 1.00 87.38 85 MET A CA 1
ATOM 677 C C . MET A 1 85 ? -6.219 4.611 -15.500 1.00 87.38 85 MET A C 1
ATOM 679 O O . MET A 1 85 ? -6.419 5.427 -16.398 1.00 87.38 85 MET A O 1
ATOM 683 N N . LYS A 1 86 ? -6.126 3.308 -15.775 1.00 73.25 86 LYS A N 1
ATOM 684 C CA . LYS A 1 86 ? -6.373 2.800 -17.120 1.00 73.25 86 LYS A CA 1
ATOM 685 C C . LYS A 1 86 ? -7.872 2.751 -17.382 1.00 73.25 86 LYS A C 1
ATOM 687 O O . LYS A 1 86 ? -8.582 1.980 -16.748 1.00 73.25 86 LYS A O 1
ATOM 692 N N . ASN A 1 87 ? -8.304 3.528 -18.376 1.00 61.88 87 ASN A N 1
ATOM 693 C CA . ASN A 1 87 ? -9.697 3.684 -18.812 1.00 61.88 87 ASN A CA 1
ATOM 694 C C . ASN A 1 87 ? -10.617 4.418 -17.812 1.00 61.88 87 ASN A C 1
ATOM 696 O O . ASN A 1 87 ? -11.835 4.262 -17.904 1.00 61.88 87 ASN A O 1
ATOM 700 N N . SER A 1 88 ? -10.047 5.190 -16.878 1.00 55.03 88 SER A N 1
ATOM 701 C CA . SER A 1 88 ? -10.772 6.140 -16.018 1.00 55.03 88 SER A CA 1
ATOM 702 C C . SER A 1 88 ? -10.924 7.508 -16.668 1.00 55.03 88 SER A C 1
ATOM 704 O O . SER A 1 88 ? -9.921 7.942 -17.282 1.00 55.03 88 SER A O 1
#